Protein AF-A0A7Y3GAQ3-F1 (afdb_monomer_lite)

Radius of gyration: 36.76 Å; chains: 1; bounding box: 71×19×99 Å

Secondary structure (DSSP, 8-state):
--HHHHHHHHHHHHHHHHHHHHHHHHHHHHHHHHHHHHHHHHHHHHHHHHHHHHHHHHHHHHHHHHHHHHHHHHH--PPPPTTT---------

Sequence (93 aa):
MSGSTISRIALAIAAVLVALSFVAARQGQGMRVLAEVEALRTRIEVERALEDENTGEIRRLESRGVIEPRAEVELGMHRPVGEELRYYPGSGR

Structure (mmCIF, N/CA/C/O backbone):
data_AF-A0A7Y3GAQ3-F1
#
_entry.id   AF-A0A7Y3GAQ3-F1
#
loop_
_atom_site.group_PDB
_atom_site.id
_atom_site.type_symbol
_atom_site.label_atom_id
_atom_site.label_alt_id
_atom_site.label_comp_id
_atom_site.label_asym_id
_atom_site.label_entity_id
_atom_site.label_seq_id
_atom_site.pdbx_PDB_ins_code
_atom_site.Cartn_x
_atom_site.Cartn_y
_atom_site.Cartn_z
_atom_site.occupancy
_atom_site.B_iso_or_equiv
_atom_site.auth_seq_id
_atom_site.auth_comp_id
_atom_site.auth_asym_id
_atom_site.auth_atom_id
_atom_site.pdbx_PDB_model_num
ATOM 1 N N . MET A 1 1 ? 38.818 -1.527 -38.691 1.00 59.94 1 MET A N 1
ATOM 2 C CA . MET A 1 1 ? 37.336 -1.539 -38.731 1.00 59.94 1 MET A CA 1
ATOM 3 C C . MET A 1 1 ? 36.873 -0.273 -39.430 1.00 59.94 1 MET A C 1
ATOM 5 O O . MET A 1 1 ? 37.392 0.786 -39.107 1.00 59.94 1 MET A O 1
ATOM 9 N N . SER A 1 2 ? 35.975 -0.371 -40.412 1.00 75.31 2 SER A N 1
ATOM 10 C CA . SER A 1 2 ? 35.468 0.810 -41.125 1.00 75.31 2 SER A CA 1
ATOM 11 C C . SER A 1 2 ? 34.641 1.690 -40.178 1.00 75.31 2 SER A C 1
ATOM 13 O O . SER A 1 2 ? 33.903 1.163 -39.343 1.00 75.31 2 SER A O 1
ATOM 15 N N . GLY A 1 3 ? 34.739 3.018 -40.302 1.00 83.88 3 GLY A N 1
ATOM 16 C CA . GLY A 1 3 ? 33.998 3.971 -39.460 1.00 83.88 3 GLY A CA 1
ATOM 17 C C . GLY A 1 3 ? 32.478 3.750 -39.470 1.00 83.88 3 GLY A C 1
ATOM 18 O O . GLY A 1 3 ? 31.807 4.011 -38.473 1.00 83.88 3 GLY A O 1
ATOM 19 N N . SER A 1 4 ? 31.932 3.157 -40.541 1.00 89.06 4 SER A N 1
ATOM 20 C CA . SER A 1 4 ? 30.510 2.793 -40.606 1.00 89.06 4 SER A CA 1
ATOM 21 C C . SER A 1 4 ? 30.131 1.660 -39.647 1.00 89.06 4 SER A C 1
ATOM 23 O O . SER A 1 4 ? 29.019 1.644 -39.127 1.00 89.06 4 SER A O 1
ATOM 25 N N . THR A 1 5 ? 31.045 0.725 -39.366 1.00 91.56 5 THR A N 1
ATOM 26 C CA . THR A 1 5 ? 30.805 -0.378 -38.425 1.00 91.56 5 THR A CA 1
ATOM 27 C C . THR A 1 5 ? 30.717 0.149 -36.998 1.00 91.56 5 THR A C 1
ATOM 29 O O . THR A 1 5 ? 29.801 -0.213 -36.267 1.00 91.56 5 THR A O 1
ATOM 32 N N . ILE A 1 6 ? 31.618 1.064 -36.632 1.00 93.19 6 ILE A N 1
ATOM 33 C CA . ILE A 1 6 ? 31.620 1.713 -35.315 1.00 93.19 6 ILE A CA 1
ATOM 34 C C . ILE A 1 6 ? 30.333 2.526 -35.126 1.00 93.19 6 ILE A C 1
ATOM 36 O O . ILE A 1 6 ? 29.673 2.390 -34.101 1.00 93.19 6 ILE A O 1
ATOM 40 N N . SER A 1 7 ? 29.925 3.300 -36.138 1.00 95.00 7 SER A N 1
ATOM 41 C CA . SER A 1 7 ? 28.675 4.071 -36.099 1.00 95.00 7 SER A CA 1
ATOM 42 C C . SER A 1 7 ? 27.434 3.182 -35.935 1.00 95.00 7 SER A C 1
ATOM 44 O O . SER A 1 7 ? 26.575 3.477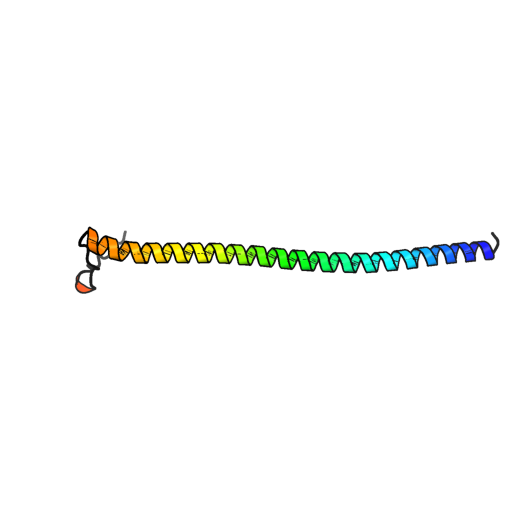 -35.108 1.00 95.00 7 SER A O 1
ATOM 46 N N . ARG A 1 8 ? 27.356 2.053 -36.653 1.00 95.12 8 ARG A N 1
ATOM 47 C CA . ARG A 1 8 ? 26.245 1.095 -36.516 1.00 95.12 8 ARG A CA 1
ATOM 48 C C . ARG A 1 8 ? 26.190 0.456 -35.131 1.00 95.12 8 ARG A C 1
ATOM 50 O O . ARG A 1 8 ? 25.104 0.325 -34.577 1.00 95.12 8 ARG A O 1
ATOM 57 N N . ILE A 1 9 ? 27.341 0.086 -34.567 1.00 96.56 9 ILE A N 1
ATOM 58 C CA . ILE A 1 9 ? 27.421 -0.470 -33.209 1.00 96.56 9 ILE A CA 1
ATOM 59 C C . ILE A 1 9 ? 26.972 0.574 -32.184 1.00 96.56 9 ILE A C 1
ATOM 61 O O . ILE A 1 9 ? 26.146 0.269 -31.329 1.00 96.56 9 ILE A O 1
ATOM 65 N N . ALA A 1 10 ? 27.454 1.814 -32.300 1.00 96.19 10 ALA A N 1
ATOM 66 C CA . ALA A 1 10 ? 27.049 2.902 -31.415 1.00 96.19 10 ALA A CA 1
ATOM 67 C C . ALA A 1 10 ? 25.534 3.159 -31.482 1.00 96.19 10 ALA A C 1
ATOM 69 O O . ALA A 1 10 ? 24.889 3.304 -30.446 1.00 96.19 10 ALA A O 1
ATOM 70 N N . LEU A 1 11 ? 24.952 3.141 -32.686 1.00 97.38 11 LEU A N 1
ATOM 71 C CA . LEU A 1 11 ? 23.511 3.301 -32.878 1.00 97.38 11 LEU A CA 1
ATOM 72 C C . LEU A 1 11 ? 22.716 2.144 -32.258 1.00 97.38 11 LEU A C 1
ATOM 74 O O . LEU A 1 11 ? 21.702 2.379 -31.606 1.00 97.38 11 LEU A O 1
ATOM 78 N N . ALA A 1 12 ? 23.184 0.905 -32.423 1.00 97.31 12 ALA A N 1
ATOM 79 C CA . ALA A 1 12 ? 22.550 -0.264 -31.821 1.00 97.31 12 ALA A CA 1
ATOM 80 C C . ALA A 1 12 ? 22.569 -0.189 -30.287 1.00 97.31 12 ALA A C 1
ATOM 82 O O . ALA A 1 12 ? 21.543 -0.412 -29.649 1.00 97.31 12 ALA A O 1
ATOM 83 N N . ILE A 1 13 ? 23.704 0.196 -29.696 1.00 97.81 13 ILE A N 1
ATOM 84 C CA . ILE A 1 13 ? 23.823 0.399 -28.246 1.00 97.81 13 ILE A CA 1
ATOM 85 C C . ILE A 1 13 ? 22.869 1.502 -27.781 1.00 97.81 13 ILE A C 1
ATOM 87 O O . ILE A 1 13 ? 22.134 1.303 -26.817 1.00 97.81 13 ILE A O 1
ATOM 91 N N . ALA A 1 14 ? 22.829 2.640 -28.479 1.00 97.50 14 ALA A N 1
ATOM 92 C CA . ALA A 1 14 ? 21.929 3.738 -28.140 1.00 97.50 14 ALA A CA 1
ATOM 93 C C . ALA A 1 14 ? 20.454 3.304 -28.177 1.00 97.50 14 ALA A C 1
ATOM 95 O O . ALA A 1 14 ? 19.703 3.604 -27.251 1.00 97.50 14 ALA A O 1
ATOM 96 N N . ALA A 1 15 ? 20.049 2.541 -29.197 1.00 97.38 15 ALA A N 1
ATOM 97 C CA . ALA A 1 15 ? 18.691 2.017 -29.308 1.00 97.38 15 ALA A CA 1
ATOM 98 C C . ALA A 1 15 ? 18.338 1.074 -28.145 1.00 97.38 15 ALA A C 1
ATOM 100 O O . ALA A 1 15 ? 17.260 1.188 -27.559 1.00 97.38 15 ALA A O 1
ATOM 101 N N . VAL A 1 16 ? 19.262 0.184 -27.769 1.00 97.81 16 VAL A N 1
ATOM 102 C CA . VAL A 1 16 ? 19.083 -0.723 -26.625 1.00 97.81 16 VAL A CA 1
ATOM 103 C C . VAL A 1 16 ? 18.960 0.058 -25.318 1.00 97.81 16 VAL A C 1
ATOM 105 O O . VAL A 1 16 ? 18.064 -0.224 -24.525 1.00 97.81 16 VAL A O 1
ATOM 108 N N . LEU A 1 17 ? 19.805 1.067 -25.095 1.00 98.06 17 LEU A N 1
ATOM 109 C CA . LEU A 1 17 ? 19.750 1.888 -23.884 1.00 98.06 17 LEU A CA 1
ATOM 110 C C . LEU A 1 17 ? 18.427 2.649 -23.769 1.00 98.06 17 LEU A C 1
ATOM 112 O O . LEU A 1 17 ? 17.822 2.637 -22.702 1.00 98.06 17 LEU A O 1
ATOM 116 N N . VAL A 1 18 ? 17.936 3.240 -24.861 1.00 97.56 18 VAL A N 1
ATOM 117 C CA . VAL A 1 18 ? 16.634 3.928 -24.872 1.00 97.56 18 VAL A CA 1
ATOM 118 C C . VAL A 1 18 ? 15.499 2.961 -24.533 1.00 97.56 18 VAL A C 1
ATOM 120 O O . VAL A 1 18 ? 14.643 3.283 -23.707 1.00 97.56 18 VAL A O 1
ATOM 123 N N . ALA A 1 19 ? 15.509 1.760 -25.118 1.00 97.12 19 ALA A N 1
ATOM 124 C CA . ALA A 1 19 ? 14.514 0.738 -24.814 1.00 97.12 19 ALA A CA 1
ATOM 125 C C . ALA A 1 19 ? 14.557 0.325 -23.332 1.00 97.12 19 ALA A C 1
ATOM 127 O O . ALA A 1 19 ? 13.515 0.252 -22.679 1.00 97.12 19 ALA A O 1
ATOM 128 N N . LEU A 1 20 ? 15.754 0.123 -22.772 1.00 96.06 20 LEU A N 1
ATOM 129 C CA . LEU A 1 20 ? 15.929 -0.222 -21.360 1.00 96.06 20 LEU A CA 1
ATOM 130 C C . LEU A 1 20 ? 15.482 0.907 -20.427 1.00 96.06 20 LEU A C 1
ATOM 132 O O . LEU A 1 20 ? 14.783 0.640 -19.452 1.00 96.06 20 LEU A O 1
ATOM 136 N N . SER A 1 21 ? 15.818 2.162 -20.733 1.00 95.31 21 SER A N 1
ATOM 137 C CA . SER A 1 21 ? 15.360 3.319 -19.959 1.00 95.31 21 SER A CA 1
ATOM 138 C C . SER A 1 21 ? 13.836 3.425 -19.947 1.00 95.31 21 SER A C 1
ATOM 140 O O . SER A 1 21 ? 13.246 3.692 -18.900 1.00 95.31 21 SER A O 1
ATOM 142 N N . PHE A 1 22 ? 13.186 3.163 -21.083 1.00 95.62 22 PHE A N 1
ATOM 143 C CA . PHE A 1 22 ? 11.729 3.161 -21.170 1.00 95.62 22 PHE A CA 1
ATOM 144 C C . PHE A 1 22 ? 11.100 2.054 -20.310 1.00 95.62 22 PHE A C 1
ATOM 146 O O . PHE A 1 22 ? 10.168 2.314 -19.545 1.00 95.62 22 PHE A O 1
ATOM 153 N N . VAL A 1 23 ? 11.634 0.831 -20.380 1.00 95.00 23 VAL A N 1
ATOM 154 C CA . VAL A 1 23 ? 11.164 -0.295 -19.558 1.00 95.00 23 VAL A CA 1
ATOM 155 C C . VAL A 1 23 ? 11.371 -0.013 -18.071 1.00 95.00 23 VAL A C 1
ATOM 157 O O . VAL A 1 23 ? 10.442 -0.198 -17.287 1.00 95.00 23 VAL A O 1
ATOM 160 N N . ALA A 1 24 ? 12.541 0.495 -17.682 1.00 93.81 24 ALA A N 1
ATOM 161 C CA . ALA A 1 24 ? 12.838 0.844 -16.296 1.00 93.81 24 ALA A CA 1
ATOM 162 C C . ALA A 1 24 ? 11.881 1.922 -15.761 1.00 93.81 24 ALA A C 1
ATOM 164 O O . ALA A 1 24 ? 11.377 1.800 -14.645 1.00 93.81 24 ALA A O 1
ATOM 165 N N . ALA A 1 25 ? 11.555 2.938 -16.568 1.00 91.81 25 ALA A N 1
ATOM 166 C CA . ALA A 1 25 ? 10.574 3.956 -16.196 1.00 91.81 25 ALA A CA 1
ATOM 167 C C . ALA A 1 25 ? 9.174 3.353 -15.979 1.00 91.81 25 ALA A C 1
ATOM 169 O O . ALA A 1 25 ? 8.503 3.666 -14.993 1.00 91.81 25 ALA A O 1
ATOM 170 N N . ARG A 1 26 ? 8.751 2.438 -16.862 1.00 93.62 26 ARG A N 1
ATOM 171 C CA . ARG A 1 26 ? 7.464 1.732 -16.756 1.00 93.62 26 ARG A CA 1
ATOM 172 C C . ARG A 1 26 ? 7.406 0.833 -15.517 1.00 93.62 26 ARG A C 1
ATOM 174 O O . ARG A 1 26 ? 6.408 0.839 -14.800 1.00 93.62 26 ARG A O 1
ATOM 181 N N . GLN A 1 27 ? 8.481 0.097 -15.238 1.00 94.19 27 GLN A N 1
ATOM 182 C CA . GLN A 1 27 ? 8.602 -0.750 -14.049 1.00 94.19 27 GLN A CA 1
ATOM 183 C C . GLN A 1 27 ? 8.599 0.084 -12.763 1.00 94.19 27 GLN A C 1
ATOM 185 O O . GLN A 1 27 ? 7.907 -0.267 -11.811 1.00 94.19 27 GLN A O 1
ATOM 190 N N . GLY A 1 28 ? 9.288 1.228 -12.756 1.00 92.25 28 GLY A N 1
ATOM 191 C CA . GLY A 1 28 ? 9.280 2.169 -11.635 1.00 92.25 28 GLY A CA 1
ATOM 192 C C . GLY A 1 28 ? 7.878 2.679 -11.293 1.00 92.25 28 GLY A C 1
ATOM 193 O O . GLY A 1 28 ? 7.523 2.754 -10.119 1.00 92.25 28 GLY A O 1
ATOM 194 N N . GLN A 1 29 ? 7.052 2.971 -12.301 1.00 90.75 29 GLN A N 1
ATOM 195 C CA . GLN A 1 29 ? 5.645 3.330 -12.089 1.00 90.75 29 GLN A CA 1
ATOM 196 C C . GLN A 1 29 ? 4.837 2.165 -11.503 1.00 90.75 29 GLN A C 1
ATOM 198 O O . GLN A 1 29 ? 4.089 2.370 -10.552 1.00 90.75 29 GLN A O 1
ATOM 203 N N . GLY A 1 30 ? 5.023 0.945 -12.017 1.00 90.38 30 GLY A N 1
ATOM 204 C CA . GLY A 1 30 ? 4.349 -0.245 -11.490 1.00 90.38 30 GLY A CA 1
ATOM 205 C C . GLY A 1 30 ? 4.675 -0.513 -10.018 1.00 90.38 30 GLY A C 1
ATOM 206 O O . GLY A 1 30 ? 3.771 -0.761 -9.225 1.00 90.38 30 GLY A O 1
ATOM 207 N N . MET A 1 31 ? 5.946 -0.385 -9.628 1.00 94.31 31 MET A N 1
ATOM 208 C CA . MET A 1 31 ? 6.365 -0.555 -8.231 1.00 94.31 31 MET A CA 1
ATOM 209 C C . MET A 1 31 ? 5.758 0.498 -7.298 1.00 94.31 31 MET A C 1
ATOM 211 O O . MET A 1 31 ? 5.411 0.170 -6.168 1.00 94.31 31 MET A O 1
ATOM 215 N N . ARG A 1 32 ? 5.591 1.745 -7.759 1.00 94.25 32 ARG A N 1
ATOM 216 C CA . ARG A 1 32 ? 4.927 2.793 -6.965 1.00 94.25 32 ARG A CA 1
ATOM 217 C C . ARG A 1 32 ? 3.465 2.459 -6.701 1.00 94.25 32 ARG A C 1
ATOM 219 O O . ARG A 1 32 ? 3.035 2.527 -5.558 1.00 94.25 32 ARG A O 1
ATOM 226 N N . VAL A 1 33 ? 2.738 2.029 -7.732 1.00 94.94 33 VAL A N 1
ATOM 227 C CA . VAL A 1 33 ? 1.333 1.624 -7.581 1.00 94.94 33 VAL A CA 1
ATOM 228 C C . VAL A 1 33 ? 1.210 0.431 -6.632 1.00 94.94 33 VAL A C 1
ATOM 230 O O . VAL A 1 33 ? 0.344 0.430 -5.766 1.00 94.94 33 VAL A O 1
ATOM 233 N N . LEU A 1 34 ? 2.098 -0.562 -6.737 1.00 95.06 34 LEU A N 1
ATOM 234 C CA . LEU A 1 34 ? 2.113 -1.695 -5.805 1.00 95.06 34 LEU A CA 1
ATOM 235 C C . LEU A 1 34 ? 2.373 -1.256 -4.359 1.00 95.06 34 LEU A C 1
ATOM 237 O O . LEU A 1 34 ? 1.707 -1.745 -3.452 1.00 95.06 34 LEU A O 1
ATOM 241 N N . ALA A 1 35 ? 3.293 -0.313 -4.142 1.00 96.12 35 ALA A N 1
ATOM 242 C CA . ALA A 1 35 ? 3.559 0.229 -2.813 1.00 96.12 35 ALA A CA 1
ATOM 243 C C . ALA A 1 35 ? 2.347 0.985 -2.238 1.00 96.12 35 ALA A C 1
ATOM 245 O O . ALA A 1 35 ? 2.034 0.836 -1.059 1.00 96.12 35 ALA A O 1
ATOM 246 N N . GLU A 1 36 ? 1.636 1.758 -3.063 1.00 96.75 36 GLU A N 1
ATOM 247 C CA . GLU A 1 36 ? 0.400 2.440 -2.657 1.00 96.75 36 GLU A CA 1
ATOM 248 C C . GLU A 1 36 ? -0.712 1.444 -2.304 1.00 96.75 36 GLU A C 1
ATOM 250 O O . GLU A 1 36 ? -1.391 1.607 -1.289 1.00 96.75 36 GLU A O 1
ATOM 255 N N . VAL A 1 37 ? -0.868 0.382 -3.099 1.00 96.94 37 VAL A N 1
ATOM 256 C CA . VAL A 1 37 ? -1.834 -0.692 -2.829 1.00 96.94 37 VAL A CA 1
ATOM 257 C C . VAL A 1 37 ? -1.516 -1.397 -1.511 1.00 96.94 37 VAL A C 1
ATOM 259 O O . VAL A 1 37 ? -2.423 -1.617 -0.710 1.00 96.94 37 VAL A O 1
ATOM 262 N N . GLU A 1 38 ? -0.248 -1.709 -1.249 1.00 97.19 38 GLU A N 1
ATOM 263 C CA . GLU A 1 38 ? 0.157 -2.373 -0.006 1.00 97.19 38 GLU A CA 1
ATOM 264 C C . GLU A 1 38 ? -0.061 -1.475 1.223 1.00 97.19 38 GLU A C 1
ATOM 266 O O . GLU A 1 38 ? -0.556 -1.927 2.260 1.00 97.19 38 GLU A O 1
ATOM 271 N N . ALA A 1 39 ? 0.225 -0.176 1.098 1.00 97.19 39 ALA A N 1
ATOM 272 C CA . ALA A 1 39 ? -0.043 0.797 2.154 1.00 97.19 39 ALA A CA 1
ATOM 273 C C . ALA A 1 39 ? -1.546 0.906 2.466 1.00 97.19 39 ALA A C 1
ATOM 275 O O . ALA A 1 39 ? -1.944 0.920 3.634 1.00 97.19 39 ALA A O 1
ATOM 276 N N . LEU A 1 40 ? -2.394 0.944 1.433 1.00 97.56 40 LEU A N 1
ATOM 277 C CA . LEU A 1 40 ? -3.850 0.952 1.596 1.00 97.56 40 LEU A CA 1
ATOM 278 C C . LEU A 1 40 ? -4.357 -0.340 2.232 1.00 97.56 40 LEU A C 1
ATOM 280 O O . LEU A 1 40 ? -5.188 -0.286 3.138 1.00 97.56 40 LEU A O 1
ATOM 284 N N . ARG A 1 41 ? -3.840 -1.491 1.798 1.00 97.31 41 ARG A N 1
ATOM 285 C CA . ARG A 1 41 ? -4.183 -2.790 2.375 1.00 97.31 41 ARG A CA 1
ATOM 286 C C . ARG A 1 41 ? -3.862 -2.833 3.867 1.00 97.31 41 ARG A C 1
ATOM 288 O O . ARG A 1 41 ? -4.737 -3.171 4.657 1.00 97.31 41 ARG A O 1
ATOM 295 N N . THR A 1 42 ? -2.656 -2.414 4.245 1.00 97.19 42 THR A N 1
ATOM 296 C CA . THR A 1 42 ? -2.230 -2.349 5.650 1.00 97.19 42 THR A CA 1
ATOM 297 C C . THR A 1 42 ? -3.169 -1.458 6.463 1.00 97.19 42 THR A C 1
ATOM 299 O O . THR A 1 42 ? -3.593 -1.825 7.555 1.00 97.19 42 THR A O 1
ATOM 302 N N . ARG A 1 43 ? -3.557 -0.299 5.917 1.00 97.12 43 ARG A N 1
ATOM 303 C CA . ARG A 1 43 ? -4.493 0.613 6.584 1.00 97.12 43 ARG A CA 1
ATOM 304 C C . ARG A 1 43 ? -5.861 -0.026 6.815 1.00 97.12 43 ARG A C 1
ATOM 306 O O . ARG A 1 43 ? -6.409 0.108 7.900 1.00 97.12 43 ARG A O 1
ATOM 313 N N . ILE A 1 44 ? -6.392 -0.733 5.818 1.00 97.62 44 ILE A N 1
ATOM 314 C CA . ILE A 1 44 ? -7.670 -1.449 5.933 1.00 97.62 44 ILE A CA 1
ATOM 315 C C . ILE A 1 44 ? -7.586 -2.543 7.000 1.00 97.62 44 ILE A C 1
ATOM 317 O O . ILE A 1 44 ? -8.526 -2.716 7.769 1.00 97.62 44 ILE A O 1
ATOM 321 N N . GLU A 1 45 ? -6.482 -3.286 7.052 1.00 97.19 45 GLU A N 1
ATOM 322 C CA . GLU A 1 45 ? -6.285 -4.341 8.051 1.00 97.19 45 GLU A CA 1
ATOM 323 C C . GLU A 1 45 ? -6.240 -3.768 9.478 1.00 97.19 45 GLU A C 1
ATOM 325 O O . GLU A 1 45 ? -6.874 -4.323 10.372 1.00 97.19 45 GLU A O 1
ATOM 330 N N . VAL A 1 46 ? -5.580 -2.622 9.678 1.00 97.75 46 VAL A N 1
ATOM 331 C CA . VAL A 1 46 ? -5.568 -1.919 10.973 1.00 97.75 46 VAL A CA 1
ATOM 332 C C . VAL A 1 46 ? -6.961 -1.421 11.360 1.00 97.75 46 VAL A C 1
ATOM 334 O O . VAL A 1 46 ? -7.397 -1.663 12.480 1.00 97.75 46 VAL A O 1
ATOM 337 N N . GLU A 1 47 ? -7.680 -0.764 10.448 1.00 97.00 47 GLU A N 1
ATOM 338 C CA . GLU A 1 47 ? -9.038 -0.266 10.724 1.00 97.00 47 GLU A CA 1
ATOM 339 C C . GLU A 1 47 ? -10.002 -1.405 11.080 1.00 97.00 47 GLU A C 1
ATOM 341 O O . GLU A 1 47 ? -10.782 -1.283 12.019 1.00 97.00 47 GLU A O 1
ATOM 346 N N . ARG A 1 48 ? -9.900 -2.554 10.400 1.00 96.38 48 ARG A N 1
ATOM 347 C CA . ARG A 1 48 ? -10.693 -3.746 10.741 1.00 96.38 48 ARG A CA 1
ATOM 348 C C . ARG A 1 48 ? -10.385 -4.271 12.138 1.00 96.38 48 ARG A C 1
ATOM 350 O O . ARG A 1 48 ? -11.303 -4.638 12.861 1.00 96.38 48 ARG A O 1
ATOM 357 N N . ALA A 1 49 ? -9.113 -4.291 12.530 1.00 95.81 49 ALA A N 1
ATOM 358 C CA . ALA A 1 49 ? -8.734 -4.713 13.874 1.00 95.81 49 ALA A CA 1
ATOM 359 C C . ALA A 1 49 ? -9.323 -3.782 14.950 1.00 95.81 49 ALA A C 1
ATOM 361 O O . ALA A 1 49 ? -9.806 -4.258 15.976 1.00 95.81 49 ALA A O 1
ATOM 362 N N . LEU A 1 50 ? -9.335 -2.469 14.694 1.00 96.56 50 LEU A N 1
ATOM 363 C CA . LEU A 1 50 ? -9.955 -1.483 15.586 1.00 96.56 50 LEU A CA 1
ATOM 364 C C . LEU A 1 50 ? -11.482 -1.625 15.635 1.00 96.56 50 LEU A C 1
ATOM 366 O O . LEU A 1 50 ? -12.084 -1.475 16.696 1.00 96.56 50 LEU A O 1
ATOM 370 N N . GLU A 1 51 ? -12.122 -1.923 14.505 1.00 96.31 51 GLU A N 1
ATOM 371 C C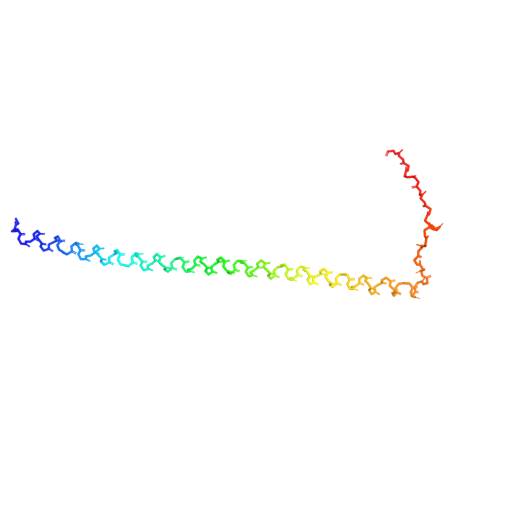A . GLU A 1 51 ? -13.561 -2.191 14.443 1.00 96.31 51 GLU A CA 1
ATOM 372 C C . GLU A 1 51 ? -13.943 -3.423 15.279 1.00 96.31 51 GLU A C 1
ATOM 374 O O . GLU A 1 51 ? -14.903 -3.374 16.056 1.00 96.31 51 GLU A O 1
ATOM 379 N N . ASP A 1 52 ? -13.163 -4.501 15.178 1.00 95.44 52 ASP A N 1
ATOM 380 C CA . ASP A 1 52 ? -13.362 -5.720 15.963 1.00 95.44 52 ASP A CA 1
ATOM 381 C C . ASP A 1 52 ? -13.163 -5.470 17.468 1.00 95.44 52 ASP A C 1
ATOM 383 O O . ASP A 1 52 ? -13.967 -5.933 18.286 1.00 95.44 52 ASP A O 1
ATOM 387 N N . GLU A 1 53 ? -12.133 -4.705 17.844 1.00 94.69 53 GLU A N 1
ATOM 388 C CA . GLU A 1 53 ? -11.870 -4.317 19.234 1.00 94.69 53 GLU A CA 1
ATOM 389 C C . GLU A 1 53 ? -13.024 -3.488 19.814 1.00 94.69 53 GLU A C 1
ATOM 391 O O . GLU A 1 53 ? -13.592 -3.856 20.847 1.00 94.69 53 GLU A O 1
ATOM 396 N N . ASN A 1 54 ? -13.442 -2.435 19.106 1.00 94.44 54 ASN A N 1
ATOM 397 C CA . ASN A 1 54 ? -14.565 -1.586 19.506 1.00 94.44 54 ASN A CA 1
ATOM 398 C C . ASN A 1 54 ? -15.862 -2.392 19.632 1.00 94.44 54 ASN A C 1
ATOM 400 O O . ASN A 1 54 ? -16.613 -2.235 20.595 1.00 94.44 54 ASN A O 1
ATOM 404 N N . THR A 1 55 ? -16.123 -3.299 18.689 1.00 94.31 55 THR A N 1
ATOM 405 C CA . THR A 1 55 ? -17.294 -4.184 18.739 1.00 94.31 55 THR A CA 1
ATOM 406 C C . THR A 1 55 ? -17.247 -5.095 19.968 1.00 94.31 55 THR A C 1
ATOM 408 O O . THR A 1 55 ? -18.270 -5.320 20.623 1.00 94.31 55 THR A O 1
ATOM 411 N N . GLY A 1 56 ? -16.068 -5.614 20.313 1.00 91.94 56 GLY A N 1
ATOM 412 C CA . GLY A 1 56 ? -15.855 -6.393 21.529 1.00 91.94 56 GLY A CA 1
ATOM 413 C C . GLY A 1 56 ? -16.121 -5.586 22.802 1.00 91.94 56 GLY A C 1
ATOM 414 O O . GLY A 1 56 ? -16.771 -6.087 23.726 1.00 91.94 56 GLY A O 1
ATOM 415 N N . GLU A 1 57 ? -15.670 -4.333 22.843 1.00 91.06 57 GLU A N 1
ATOM 416 C CA . GLU A 1 57 ? -15.896 -3.436 23.975 1.00 91.06 57 GLU A CA 1
ATOM 417 C C . GLU A 1 57 ? -17.378 -3.080 24.134 1.00 91.06 57 GLU A C 1
ATOM 419 O O . GLU A 1 57 ? -17.916 -3.209 25.236 1.00 91.06 57 GLU A O 1
ATOM 424 N N . ILE A 1 58 ? -18.066 -2.746 23.039 1.00 90.38 58 ILE A N 1
ATOM 425 C CA . ILE A 1 58 ? -19.514 -2.496 23.027 1.00 90.38 58 ILE A CA 1
ATOM 426 C C . ILE A 1 58 ? -20.260 -3.700 23.602 1.00 90.38 58 ILE A C 1
ATOM 428 O O . ILE A 1 58 ? -21.011 -3.547 24.563 1.00 90.38 58 ILE A O 1
ATOM 432 N N . ARG A 1 59 ? -19.991 -4.917 23.109 1.00 87.62 59 ARG A N 1
ATOM 433 C CA . ARG A 1 59 ? -20.634 -6.138 23.632 1.00 87.62 59 ARG A CA 1
ATOM 434 C C . ARG A 1 59 ? -20.352 -6.353 25.115 1.00 87.62 59 ARG A C 1
ATOM 436 O O . ARG A 1 59 ? -21.232 -6.782 25.862 1.00 87.62 59 ARG A O 1
ATOM 443 N N . ARG A 1 60 ? -19.128 -6.068 25.569 1.00 85.31 60 ARG A N 1
ATOM 444 C CA . ARG A 1 60 ? -18.775 -6.158 26.990 1.00 85.31 60 ARG A CA 1
ATOM 445 C C . ARG A 1 60 ? -19.578 -5.147 27.809 1.00 85.31 60 ARG A C 1
ATOM 447 O O . ARG A 1 60 ? -20.117 -5.526 28.848 1.00 85.31 60 ARG A O 1
ATOM 454 N N . LEU A 1 61 ? -19.679 -3.899 27.365 1.00 86.00 61 LEU A N 1
ATOM 455 C CA . LEU A 1 61 ? -20.448 -2.857 28.046 1.00 86.00 61 LEU A CA 1
ATOM 456 C C . LEU A 1 61 ? -21.945 -3.181 28.074 1.00 86.00 61 LEU A C 1
ATOM 458 O O . LEU A 1 61 ? -22.549 -3.104 29.141 1.00 86.00 61 LEU A O 1
ATOM 462 N N . GLU A 1 62 ? -22.514 -3.636 26.959 1.00 83.00 62 GLU A N 1
ATOM 463 C CA . GLU A 1 62 ? -23.902 -4.100 26.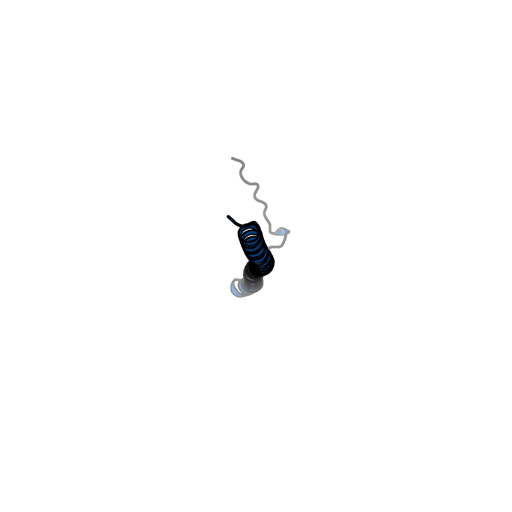877 1.00 83.00 62 GLU A CA 1
ATOM 464 C C . GLU A 1 62 ? -24.156 -5.269 27.834 1.00 83.00 62 GLU A C 1
ATOM 466 O O . GLU A 1 62 ? -25.116 -5.243 28.600 1.00 83.00 62 GLU A O 1
ATOM 471 N N . SER A 1 63 ? -23.260 -6.263 27.875 1.00 77.56 63 SER A N 1
ATOM 472 C CA . SER A 1 63 ? -23.391 -7.385 28.809 1.00 77.56 63 SER A CA 1
ATOM 473 C C . SER A 1 63 ? -23.382 -6.924 30.268 1.00 77.56 63 SER A C 1
ATOM 475 O O . SER A 1 63 ? -24.211 -7.376 31.050 1.00 77.56 63 SER A O 1
ATOM 477 N N . ARG A 1 64 ? -22.512 -5.977 30.643 1.00 65.69 64 ARG A N 1
ATOM 478 C CA . ARG A 1 64 ? -22.462 -5.429 32.009 1.00 65.69 64 ARG A CA 1
ATOM 479 C C . ARG A 1 64 ? -23.718 -4.631 32.334 1.00 65.69 64 ARG A C 1
ATOM 481 O O . ARG A 1 64 ? -24.291 -4.840 33.397 1.00 65.69 64 ARG A O 1
ATOM 488 N N . GLY A 1 65 ? -24.165 -3.791 31.404 1.00 66.69 65 GLY A N 1
ATOM 489 C CA . GLY A 1 65 ? -25.399 -3.021 31.530 1.00 66.69 65 GLY A CA 1
ATOM 490 C C . GLY A 1 65 ? -26.655 -3.889 31.623 1.00 66.69 65 GLY A C 1
ATOM 491 O O . GLY A 1 65 ? -27.640 -3.444 32.191 1.00 66.69 65 GLY A O 1
ATOM 492 N N . VAL A 1 66 ? -26.626 -5.128 31.120 1.00 62.53 66 VAL A N 1
ATOM 493 C CA . VAL A 1 66 ? -27.724 -6.103 31.259 1.00 62.53 66 VAL A CA 1
ATOM 494 C C . VAL A 1 66 ? -27.575 -6.973 32.513 1.00 62.53 66 VAL A C 1
ATOM 496 O O . VAL A 1 66 ? -28.577 -7.337 33.127 1.00 62.53 66 VAL A O 1
ATOM 499 N N . ILE A 1 67 ? -26.349 -7.308 32.922 1.00 61.75 67 ILE A N 1
ATOM 500 C CA . ILE A 1 67 ? -26.086 -8.141 34.105 1.00 61.75 67 ILE A CA 1
ATOM 501 C C . ILE A 1 67 ? -26.340 -7.367 35.405 1.00 61.75 67 ILE A C 1
ATOM 503 O O . ILE A 1 67 ? -26.927 -7.940 36.316 1.00 61.75 67 ILE A O 1
ATOM 507 N N . GLU A 1 68 ? -25.946 -6.091 35.504 1.00 61.91 68 GLU A N 1
ATOM 508 C CA . GLU A 1 68 ? -26.118 -5.285 36.732 1.00 61.91 68 GLU A CA 1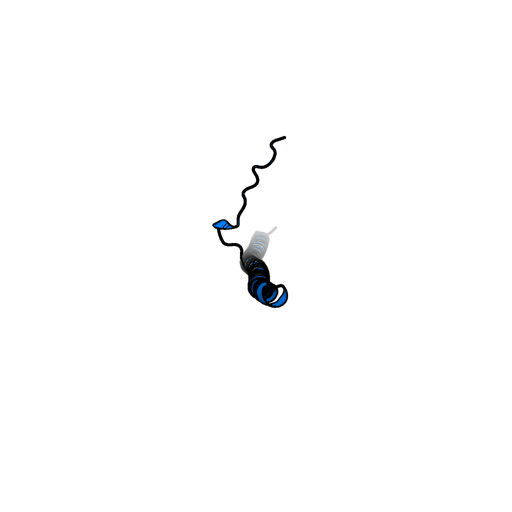
ATOM 509 C C . GLU A 1 68 ? -27.600 -5.182 37.157 1.00 61.91 68 GLU A C 1
ATOM 511 O O . GLU A 1 68 ? -27.910 -5.562 38.286 1.00 61.91 68 GLU A O 1
ATOM 516 N N . PRO A 1 69 ? -28.547 -4.812 36.268 1.00 61.84 69 PRO A N 1
ATOM 517 C CA . PRO A 1 69 ? -29.967 -4.731 36.618 1.00 61.84 69 PRO A CA 1
ATOM 518 C C . PRO A 1 69 ? -30.589 -6.102 36.887 1.00 61.84 69 PRO A C 1
ATOM 520 O O . PRO A 1 69 ? -31.472 -6.246 37.728 1.00 61.84 69 PRO A O 1
ATOM 523 N N . ARG A 1 70 ? -30.146 -7.139 36.167 1.00 60.59 70 ARG A N 1
ATOM 524 C CA . ARG A 1 70 ? -30.696 -8.488 36.327 1.00 60.59 70 ARG A CA 1
ATOM 525 C C . ARG A 1 70 ? -30.265 -9.117 37.650 1.00 60.59 70 ARG A C 1
ATOM 527 O O . ARG A 1 70 ? -31.080 -9.757 38.305 1.00 60.59 70 ARG A O 1
ATOM 534 N N . ALA A 1 71 ? -29.023 -8.875 38.068 1.00 61.66 71 ALA A N 1
ATOM 535 C CA . ALA A 1 71 ? -28.538 -9.233 39.395 1.00 61.66 71 ALA A CA 1
ATOM 536 C C . ALA A 1 71 ? -29.273 -8.451 40.498 1.00 61.66 71 ALA A C 1
ATOM 538 O O . ALA A 1 71 ? -29.590 -9.036 41.530 1.00 61.66 71 ALA A O 1
ATOM 539 N N . GLU A 1 72 ? -29.606 -7.176 40.268 1.00 64.44 72 GLU A N 1
ATOM 540 C CA . GLU A 1 72 ? -30.423 -6.362 41.183 1.00 64.44 72 GLU A CA 1
ATOM 541 C C . GLU A 1 72 ? -31.785 -7.022 41.462 1.00 64.44 72 GLU A C 1
ATOM 543 O O . GLU A 1 72 ? -32.198 -7.172 42.612 1.00 64.44 72 GLU A O 1
ATOM 548 N N . VAL A 1 73 ? -32.450 -7.492 40.400 1.00 68.25 73 VAL A N 1
ATOM 549 C CA . VAL A 1 73 ? -33.784 -8.108 40.462 1.00 68.25 73 VAL A CA 1
ATOM 550 C C . VAL A 1 73 ? -33.751 -9.541 41.004 1.00 68.25 73 VAL A C 1
ATOM 552 O O . VAL A 1 73 ? -34.594 -9.898 41.823 1.00 68.25 73 VAL A O 1
ATOM 555 N N . GLU A 1 74 ? -32.808 -10.378 40.562 1.00 65.25 74 GLU A N 1
ATOM 556 C CA . GLU A 1 74 ? -32.763 -11.801 40.945 1.00 65.25 74 GLU A CA 1
ATOM 557 C C . GLU A 1 74 ? -32.159 -12.029 42.338 1.00 65.25 74 GLU A C 1
ATOM 559 O O . GLU A 1 74 ? -32.587 -12.938 43.048 1.00 65.25 74 GLU A O 1
ATOM 564 N N . LEU A 1 75 ? -31.183 -11.213 42.751 1.00 70.00 75 LEU A N 1
ATOM 565 C CA . LEU A 1 75 ? -30.501 -11.362 44.043 1.00 70.00 75 LEU A CA 1
ATOM 566 C C . LEU A 1 75 ? -31.023 -10.391 45.113 1.00 70.00 75 LEU A C 1
ATOM 568 O O . LEU A 1 75 ? -30.544 -10.430 46.245 1.00 70.00 75 LEU A O 1
ATOM 572 N N . GLY A 1 76 ? -31.976 -9.514 44.772 1.00 68.56 76 GLY A N 1
ATOM 573 C CA . GLY A 1 76 ? -32.492 -8.478 45.675 1.00 68.56 76 GLY A CA 1
ATOM 574 C C . GLY A 1 76 ? -31.417 -7.490 46.142 1.00 68.56 76 GLY A C 1
ATOM 575 O O . GLY A 1 76 ? -31.568 -6.850 47.182 1.00 68.56 76 GLY A O 1
ATOM 576 N N . MET A 1 77 ? -30.302 -7.409 45.416 1.00 66.62 77 MET A N 1
ATOM 577 C CA . MET A 1 77 ? -29.159 -6.581 45.776 1.00 66.62 77 MET A CA 1
ATOM 578 C C . MET A 1 77 ? -29.391 -5.174 45.252 1.00 66.62 77 MET A C 1
ATOM 580 O O . MET A 1 77 ? -29.232 -4.966 44.062 1.00 66.62 77 MET A O 1
ATOM 584 N N . HIS A 1 78 ? -29.737 -4.208 46.100 1.00 67.69 78 HIS A N 1
ATOM 585 C CA . HIS A 1 78 ? -29.801 -2.815 45.656 1.00 67.69 78 HIS A CA 1
ATOM 586 C C . HIS A 1 78 ? -28.392 -2.212 45.545 1.00 67.69 78 HIS A C 1
ATOM 588 O O . HIS A 1 78 ? -27.451 -2.642 46.220 1.00 67.69 78 HIS A O 1
ATOM 594 N N . ARG A 1 79 ? -28.234 -1.185 44.705 1.00 67.19 79 ARG A N 1
ATOM 595 C CA . ARG A 1 79 ? -26.971 -0.444 44.616 1.00 67.19 79 ARG A CA 1
ATOM 596 C C . ARG A 1 79 ? -26.733 0.344 45.913 1.00 67.19 79 ARG A C 1
ATOM 598 O O . ARG A 1 79 ? -27.573 1.192 46.225 1.00 67.19 79 ARG A O 1
ATOM 605 N N . PRO A 1 80 ? -25.628 0.120 46.650 1.00 66.94 80 PRO A N 1
ATOM 606 C CA . PRO A 1 80 ? -25.389 0.826 47.900 1.00 66.94 80 PRO A CA 1
ATOM 607 C C . PRO A 1 80 ? -25.239 2.324 47.643 1.00 66.94 80 PRO A C 1
ATOM 609 O O . PRO A 1 80 ? -24.458 2.753 46.787 1.00 66.94 80 PRO A O 1
ATOM 612 N N . VAL A 1 81 ? -26.018 3.123 48.366 1.00 71.56 81 VAL A N 1
ATOM 613 C CA . VAL A 1 81 ? -25.935 4.588 48.344 1.00 71.56 81 VAL A CA 1
ATOM 614 C C . VAL A 1 81 ? -24.843 5.062 49.299 1.00 71.56 81 VAL A C 1
ATOM 616 O O . VAL A 1 81 ? -24.434 4.335 50.198 1.00 71.56 81 VAL A O 1
ATOM 619 N N . GLY A 1 82 ? -24.329 6.280 49.095 1.00 63.78 82 GLY A N 1
ATOM 620 C CA . GLY A 1 82 ? -23.115 6.781 49.760 1.00 63.78 82 GLY A CA 1
ATOM 621 C C . GLY A 1 82 ? -23.095 6.695 51.294 1.00 63.78 82 GLY A C 1
ATOM 622 O O . GLY A 1 82 ? -22.016 6.671 51.876 1.00 63.78 82 GLY A O 1
ATOM 623 N N . GLU A 1 83 ? -24.255 6.593 51.942 1.00 67.62 83 GLU A N 1
ATOM 624 C CA . GLU A 1 83 ? -24.389 6.411 53.394 1.00 67.62 83 GLU A CA 1
ATOM 625 C C . GLU A 1 83 ? -24.050 4.985 53.875 1.00 67.62 83 GLU A C 1
ATOM 627 O O . GLU A 1 83 ? -23.683 4.786 55.032 1.00 67.62 83 GLU A O 1
ATOM 632 N N . GLU A 1 84 ? -24.112 3.990 52.989 1.00 66.69 84 GLU A N 1
ATOM 633 C CA . GLU A 1 84 ? -23.822 2.577 53.277 1.00 66.69 84 GLU A CA 1
ATOM 634 C C . GLU A 1 84 ? -22.353 2.208 53.029 1.00 66.69 84 GLU A C 1
ATOM 636 O O . GLU A 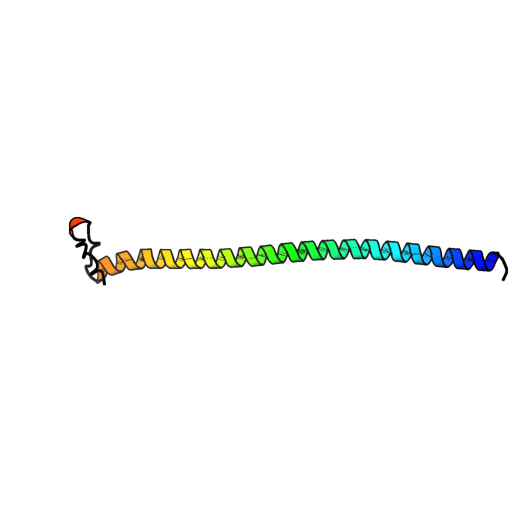1 84 ? -21.875 1.152 53.456 1.00 66.69 84 GLU A O 1
ATOM 641 N N . LEU A 1 85 ? -21.604 3.088 52.360 1.00 66.19 85 LEU A N 1
ATOM 642 C CA . LEU A 1 85 ? -20.192 2.886 52.069 1.00 66.19 85 LEU A CA 1
ATOM 643 C C . LEU A 1 85 ? -19.352 3.121 53.331 1.00 66.19 85 LEU A C 1
ATOM 645 O O . LEU A 1 85 ? -18.878 4.223 53.608 1.00 66.19 85 LEU A O 1
ATOM 649 N N . ARG A 1 86 ? -19.112 2.052 54.097 1.00 68.50 86 ARG A N 1
ATOM 650 C CA . ARG A 1 86 ? -18.104 2.067 55.164 1.00 68.50 86 ARG A CA 1
ATOM 651 C C . ARG A 1 86 ? -16.705 2.022 54.568 1.00 68.50 86 ARG A C 1
ATOM 653 O O . ARG A 1 86 ? -16.235 0.979 54.117 1.00 68.50 86 ARG A O 1
ATOM 660 N N . TYR A 1 87 ? -16.022 3.161 54.615 1.00 62.47 87 TYR A N 1
ATOM 661 C CA . TYR A 1 87 ? -14.607 3.241 54.284 1.00 62.47 87 TYR A CA 1
ATOM 662 C C . TYR A 1 87 ? -13.799 2.5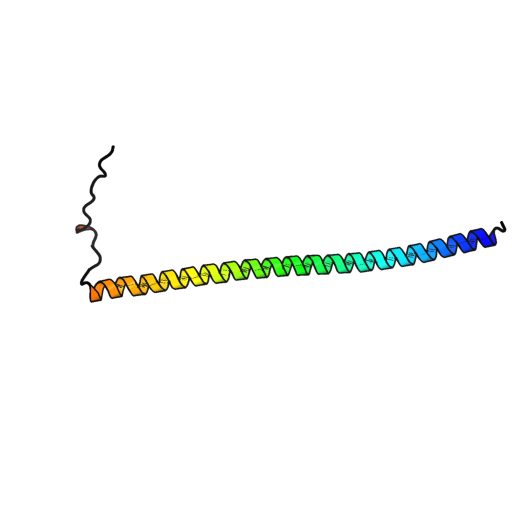41 55.380 1.00 62.47 87 TYR A C 1
ATOM 664 O O . TYR A 1 87 ? -13.692 3.036 56.502 1.00 62.47 87 TYR A O 1
ATOM 672 N N . TYR A 1 88 ? -13.240 1.374 55.069 1.00 69.38 88 TYR A N 1
ATOM 673 C CA . TYR A 1 88 ? -12.239 0.755 55.927 1.00 69.38 88 TYR A CA 1
ATOM 674 C C . TYR A 1 88 ? -10.888 1.395 55.599 1.00 69.38 88 TYR A C 1
ATOM 676 O O . TYR A 1 88 ? -10.402 1.217 54.479 1.00 69.38 88 TYR A O 1
ATOM 684 N N . PRO A 1 89 ? -10.269 2.157 56.521 1.00 63.56 89 PRO A N 1
ATOM 685 C CA . PRO A 1 89 ? -8.907 2.613 56.313 1.00 63.56 89 PRO A CA 1
ATOM 686 C C . PRO A 1 89 ? -8.028 1.369 56.194 1.00 63.56 89 PRO A C 1
ATOM 688 O O . PRO A 1 89 ? -7.961 0.556 57.118 1.00 63.56 89 PRO A O 1
ATOM 691 N N . GLY A 1 90 ? -7.416 1.196 55.020 1.00 61.22 90 GLY A N 1
ATOM 692 C CA . GLY A 1 90 ? -6.489 0.105 54.764 1.00 61.22 90 GLY A CA 1
ATOM 693 C C . GLY A 1 90 ? -5.453 0.070 55.878 1.00 61.22 90 GLY A C 1
ATOM 694 O O . GLY A 1 90 ? -4.829 1.088 56.180 1.00 61.22 90 GLY A O 1
ATOM 695 N N . SER A 1 91 ? -5.318 -1.084 56.528 1.00 58.53 91 SER A N 1
ATOM 696 C CA . SER A 1 91 ? -4.277 -1.312 57.518 1.00 58.53 91 SER A CA 1
ATOM 697 C C . SER A 1 91 ? -2.932 -1.152 56.821 1.00 58.53 91 SER A C 1
ATOM 699 O O . SER A 1 91 ? -2.473 -2.069 56.142 1.00 58.53 91 SER A O 1
ATOM 701 N N . GLY A 1 92 ? -2.342 0.034 56.950 1.00 58.91 92 GLY A N 1
ATOM 702 C CA . GLY A 1 92 ? -0.990 0.304 56.502 1.00 58.91 92 GLY A CA 1
ATOM 703 C C . GLY A 1 92 ? -0.039 -0.659 57.196 1.00 58.91 92 GLY A C 1
ATOM 704 O O . GLY A 1 92 ? 0.189 -0.548 58.402 1.00 58.91 92 GLY A O 1
ATOM 705 N N . ARG A 1 93 ? 0.476 -1.611 56.424 1.00 44.59 93 ARG A N 1
ATOM 706 C CA . ARG A 1 93 ? 1.707 -2.346 56.681 1.00 44.59 93 ARG A CA 1
ATOM 707 C C . ARG A 1 93 ? 2.403 -2.591 55.359 1.00 44.59 93 ARG A C 1
ATOM 709 O O . ARG A 1 93 ? 1.703 -3.008 54.413 1.00 44.59 93 ARG A O 1
#

pLDDT: mean 83.99, std 14.79, range [44.59, 98.06]

Foldseek 3Di:
DDPVVVVVVVVVVVVVVVVVVVVVVVVVVVVVVVVVVVVVVVVVVVVVVVVVVVVVVVVVVVVCVVVVVVCCVPVVDDDDDPVRDDDDDPPDD